Protein AF-A0A839UPK6-F1 (afdb_monomer_lite)

Structure (mmCIF, N/CA/C/O backbone):
data_AF-A0A839UPK6-F1
#
_entry.id   AF-A0A839UPK6-F1
#
loop_
_atom_site.group_PDB
_atom_site.id
_atom_site.type_symbol
_atom_site.label_atom_id
_atom_site.label_alt_id
_atom_site.label_comp_id
_atom_site.label_asym_id
_atom_site.label_entity_id
_atom_site.label_seq_id
_atom_site.pdbx_PDB_ins_code
_atom_site.Cartn_x
_atom_site.Cartn_y
_atom_site.Cartn_z
_atom_site.occupancy
_atom_site.B_iso_or_equiv
_atom_site.auth_seq_id
_atom_site.auth_comp_id
_atom_site.auth_asym_id
_atom_site.auth_atom_id
_atom_site.pdbx_PDB_model_num
ATOM 1 N N . MET A 1 1 ? 52.319 -53.124 19.123 1.00 40.19 1 MET A N 1
ATOM 2 C CA . MET A 1 1 ? 53.207 -52.735 18.004 1.00 40.19 1 MET A CA 1
ATOM 3 C C . MET A 1 1 ? 52.723 -53.518 16.789 1.00 40.19 1 MET A C 1
ATOM 5 O O . MET A 1 1 ? 52.801 -54.734 16.828 1.00 40.19 1 MET A O 1
ATOM 9 N N . ASN A 1 2 ? 51.841 -52.933 15.967 1.00 34.41 2 ASN A N 1
ATOM 10 C CA . ASN A 1 2 ? 52.133 -52.317 14.651 1.00 34.41 2 ASN A CA 1
ATOM 11 C C . ASN A 1 2 ? 52.968 -53.276 13.777 1.00 34.41 2 ASN A C 1
ATOM 13 O O . ASN A 1 2 ? 54.048 -53.655 14.201 1.00 34.41 2 ASN A O 1
ATOM 17 N N . THR A 1 3 ? 52.526 -53.744 12.606 1.00 42.50 3 THR A N 1
ATOM 18 C CA . THR A 1 3 ? 52.078 -52.937 11.457 1.00 42.50 3 THR A CA 1
ATOM 19 C C . THR A 1 3 ? 51.246 -53.781 10.477 1.00 42.50 3 THR A C 1
ATOM 21 O O . THR A 1 3 ? 51.645 -54.875 10.087 1.00 42.50 3 THR A O 1
ATOM 24 N N . ILE A 1 4 ? 50.104 -53.240 10.046 1.00 46.84 4 ILE A N 1
ATOM 25 C CA . ILE A 1 4 ? 49.236 -53.774 8.987 1.00 46.84 4 ILE A CA 1
ATOM 26 C C . ILE A 1 4 ? 49.835 -53.364 7.634 1.00 46.84 4 ILE A C 1
ATOM 28 O O . ILE A 1 4 ? 49.998 -52.174 7.362 1.00 46.84 4 ILE A O 1
ATOM 32 N N . SER A 1 5 ? 50.189 -54.349 6.805 1.00 41.78 5 SER A N 1
ATOM 33 C CA . SER A 1 5 ? 50.709 -54.140 5.451 1.00 41.78 5 SER A CA 1
ATOM 34 C C . SER A 1 5 ? 49.553 -53.934 4.473 1.00 41.78 5 SER A C 1
ATOM 36 O O . SER A 1 5 ? 48.730 -54.819 4.245 1.00 41.78 5 SER A O 1
ATOM 38 N N . SER A 1 6 ? 49.498 -52.722 3.935 1.00 41.97 6 SER A N 1
ATOM 39 C CA . SER A 1 6 ? 48.585 -52.266 2.895 1.00 41.97 6 SER A CA 1
ATOM 40 C C . SER A 1 6 ? 49.054 -52.751 1.522 1.00 41.97 6 SER A C 1
ATOM 42 O O . SER A 1 6 ? 50.245 -52.655 1.225 1.00 41.97 6 SER A O 1
ATOM 44 N N . LYS A 1 7 ? 48.119 -53.213 0.680 1.00 45.31 7 LYS A N 1
ATOM 45 C CA . LYS A 1 7 ? 48.075 -52.940 -0.771 1.00 45.31 7 LYS A CA 1
ATOM 46 C C . LYS A 1 7 ? 46.751 -53.443 -1.346 1.00 45.31 7 LYS A C 1
ATOM 48 O O . LYS A 1 7 ? 46.566 -54.610 -1.674 1.00 45.31 7 LYS A O 1
ATOM 53 N N . THR A 1 8 ? 45.813 -52.511 -1.394 1.00 48.25 8 THR A N 1
ATOM 54 C CA . THR A 1 8 ? 44.457 -52.630 -1.911 1.00 48.25 8 THR A CA 1
ATOM 55 C C . THR A 1 8 ? 44.416 -52.713 -3.439 1.00 48.25 8 THR A C 1
ATOM 57 O O . THR A 1 8 ? 44.978 -51.886 -4.148 1.00 48.25 8 THR A O 1
ATOM 60 N N . ALA A 1 9 ? 43.723 -53.759 -3.889 1.00 47.28 9 ALA A N 1
ATOM 61 C CA . ALA A 1 9 ? 42.802 -53.881 -5.018 1.00 47.28 9 ALA A CA 1
ATOM 62 C C . ALA A 1 9 ? 42.886 -52.885 -6.192 1.00 47.28 9 ALA A C 1
ATOM 64 O O . ALA A 1 9 ? 42.614 -51.690 -6.084 1.00 47.28 9 ALA A O 1
ATOM 65 N N . SER A 1 10 ? 43.108 -53.475 -7.366 1.00 47.12 10 SER A N 1
ATOM 66 C CA . SER A 1 10 ? 42.887 -52.924 -8.698 1.00 47.12 10 SER A CA 1
ATOM 67 C C . SER A 1 10 ? 41.462 -52.384 -8.869 1.00 47.12 10 SER A C 1
ATOM 69 O O . SER A 1 10 ? 40.515 -53.147 -9.046 1.00 47.12 10 SER A O 1
ATOM 71 N N . PHE A 1 11 ? 41.308 -51.062 -8.881 1.00 41.47 11 PHE A N 1
ATOM 72 C CA . PHE A 1 11 ? 40.076 -50.419 -9.330 1.00 41.47 11 PHE A CA 1
ATOM 73 C C . PHE A 1 11 ? 40.090 -50.319 -10.857 1.00 41.47 11 PHE A C 1
ATOM 75 O O . PHE A 1 11 ? 40.796 -49.498 -11.442 1.00 41.47 11 PHE A O 1
ATOM 82 N N . ARG A 1 12 ? 39.331 -51.201 -11.517 1.00 45.34 12 ARG A N 1
ATOM 83 C CA . ARG A 1 12 ? 39.048 -51.090 -12.950 1.00 45.34 12 ARG A CA 1
ATOM 84 C C . ARG A 1 12 ? 38.029 -49.974 -13.174 1.00 45.34 12 ARG A C 1
ATOM 86 O O . ARG A 1 12 ? 36.955 -49.982 -12.580 1.00 45.34 12 ARG A O 1
ATOM 93 N N . LEU A 1 13 ? 38.396 -49.039 -14.050 1.00 47.59 13 LEU A N 1
ATOM 94 C CA . LEU A 1 13 ? 37.518 -48.042 -14.651 1.00 47.59 13 LEU A CA 1
ATOM 95 C C . LEU A 1 13 ? 36.305 -48.725 -15.296 1.00 47.59 13 LEU A C 1
ATOM 97 O O . LEU A 1 13 ? 36.461 -49.508 -16.231 1.00 47.59 13 LEU A O 1
ATOM 101 N N . ALA A 1 14 ? 35.108 -48.376 -14.838 1.00 48.75 14 ALA A N 1
ATOM 102 C CA . ALA A 1 14 ? 33.870 -48.588 -15.572 1.00 48.75 14 ALA A CA 1
ATOM 103 C C . ALA A 1 14 ? 33.286 -47.207 -15.892 1.00 48.75 14 ALA A C 1
ATOM 105 O O . ALA A 1 14 ? 32.640 -46.572 -15.062 1.00 48.75 14 ALA A O 1
ATOM 106 N N . ALA A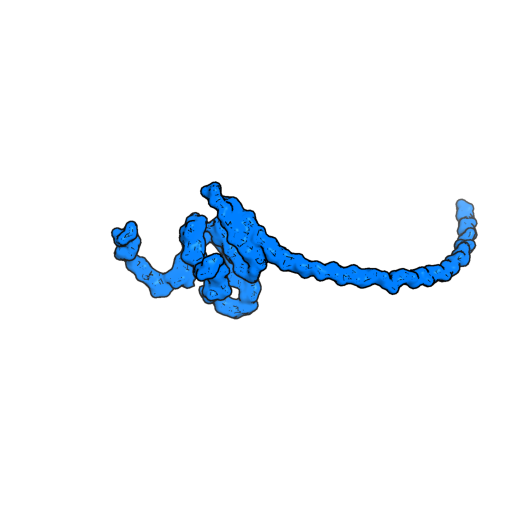 1 15 ? 33.588 -46.714 -17.093 1.00 49.16 15 ALA A N 1
ATOM 107 C CA . ALA A 1 15 ? 32.961 -45.532 -17.664 1.00 49.16 15 ALA A CA 1
ATOM 108 C C . ALA A 1 15 ? 31.573 -45.926 -18.189 1.00 49.16 15 ALA A C 1
ATOM 110 O O . ALA A 1 15 ? 31.421 -46.344 -19.335 1.00 49.16 15 ALA A O 1
ATOM 111 N N . THR A 1 16 ? 30.557 -45.845 -17.334 1.00 55.31 16 THR A N 1
ATOM 112 C CA . THR A 1 16 ? 29.155 -46.004 -17.741 1.00 55.31 16 THR A CA 1
ATOM 113 C C . THR A 1 16 ? 28.630 -44.690 -18.312 1.00 55.31 16 THR A C 1
ATOM 115 O O . THR A 1 16 ? 28.339 -43.743 -17.585 1.00 55.31 16 THR A O 1
ATOM 118 N N . LEU A 1 17 ? 28.520 -44.656 -19.640 1.00 50.59 17 LEU A N 1
ATOM 119 C CA . LEU A 1 17 ? 27.776 -43.669 -20.416 1.00 50.59 17 LEU A CA 1
ATOM 120 C C . LEU A 1 17 ? 26.276 -43.793 -20.105 1.00 50.59 17 LEU A C 1
ATOM 122 O O . LEU A 1 17 ? 25.608 -44.687 -20.614 1.00 50.59 17 LEU A O 1
ATOM 126 N N . PHE A 1 18 ? 25.741 -42.872 -19.308 1.00 49.31 18 PHE A N 1
ATOM 127 C CA . PHE A 1 18 ? 24.306 -42.581 -19.254 1.00 49.31 18 PHE A CA 1
ATOM 128 C C . PHE A 1 18 ? 24.117 -41.079 -19.455 1.00 49.31 18 PHE A C 1
ATOM 130 O O . PHE A 1 18 ? 24.032 -40.307 -18.505 1.00 49.31 18 PHE A O 1
ATOM 137 N N . ALA A 1 19 ? 24.089 -40.655 -20.715 1.00 52.72 19 ALA A N 1
ATOM 138 C CA . ALA A 1 19 ? 23.710 -39.303 -21.096 1.00 52.72 19 ALA A CA 1
ATOM 139 C C . ALA A 1 19 ? 22.571 -39.414 -22.106 1.00 52.72 19 ALA A C 1
ATOM 141 O O . ALA A 1 19 ? 22.803 -39.720 -23.272 1.00 52.72 19 ALA A O 1
ATOM 142 N N . GLY A 1 20 ? 21.331 -39.225 -21.652 1.00 52.62 20 GLY A N 1
ATOM 143 C CA . GLY A 1 20 ? 20.204 -39.266 -22.577 1.00 52.62 20 GLY A CA 1
ATOM 144 C C . GLY A 1 20 ? 18.820 -39.333 -21.959 1.00 52.62 20 GLY A C 1
ATOM 145 O O . GLY A 1 20 ? 18.042 -40.174 -22.379 1.00 52.62 20 GLY A O 1
ATOM 146 N N . VAL A 1 21 ? 18.489 -38.441 -21.022 1.00 51.78 21 VAL A N 1
ATOM 147 C CA . VAL A 1 21 ? 17.110 -37.940 -20.892 1.00 51.78 21 VAL A CA 1
ATOM 148 C C . VAL A 1 21 ? 17.192 -36.466 -20.498 1.00 51.78 21 VAL A C 1
ATOM 150 O O . VAL A 1 21 ? 17.329 -36.125 -19.326 1.00 51.78 21 VAL A O 1
ATOM 153 N N . VAL A 1 22 ? 17.132 -35.573 -21.487 1.00 55.12 22 VAL A N 1
ATOM 154 C CA . VAL A 1 22 ? 16.805 -34.167 -21.230 1.00 55.12 22 VAL A CA 1
ATOM 155 C C . VAL A 1 22 ? 15.299 -34.137 -20.989 1.00 55.12 22 VAL A C 1
ATOM 157 O O . VAL A 1 22 ? 14.509 -34.042 -21.922 1.00 55.12 22 VAL A O 1
ATOM 160 N N . LEU A 1 23 ? 14.899 -34.290 -19.726 1.00 52.50 23 LEU A N 1
ATOM 161 C CA . LEU A 1 23 ? 13.576 -33.883 -19.267 1.00 52.50 23 LEU A CA 1
ATOM 162 C C . LEU A 1 23 ? 13.550 -32.356 -19.343 1.00 52.50 23 LEU A C 1
ATOM 164 O O . LEU A 1 23 ? 13.878 -31.665 -18.381 1.00 52.50 23 LEU A O 1
ATOM 168 N N . SER A 1 24 ? 13.189 -31.817 -20.504 1.00 54.06 24 SER A N 1
ATOM 169 C CA . SER A 1 24 ? 12.729 -30.439 -20.630 1.00 54.06 24 SER A CA 1
ATOM 170 C C . SER A 1 24 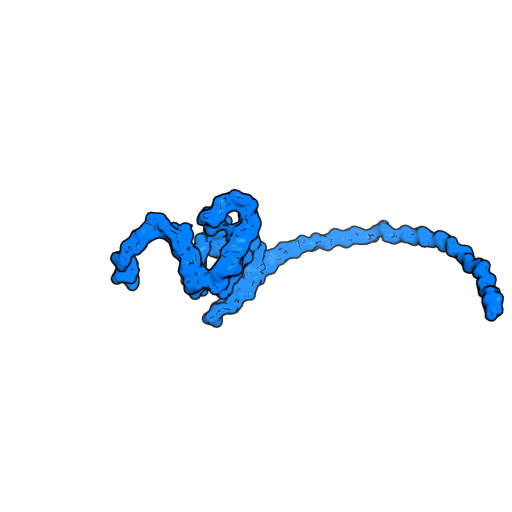? 11.367 -30.339 -19.944 1.00 54.06 24 SER A C 1
ATOM 172 O O . SER A 1 24 ? 10.314 -30.291 -20.575 1.00 54.06 24 SER A O 1
ATOM 174 N N . ALA A 1 25 ? 11.397 -30.343 -18.611 1.00 52.28 25 ALA A N 1
ATOM 175 C CA . ALA A 1 25 ? 10.299 -29.877 -17.792 1.00 52.28 25 ALA A CA 1
ATOM 176 C C . ALA A 1 25 ? 10.126 -28.392 -18.114 1.00 52.28 25 ALA A C 1
ATOM 178 O O . ALA A 1 25 ? 10.833 -27.535 -17.584 1.00 52.28 25 ALA A O 1
ATOM 179 N N . GLY A 1 26 ? 9.224 -28.098 -19.050 1.00 50.44 26 GLY A N 1
ATOM 180 C CA . GLY A 1 26 ? 8.680 -26.764 -19.208 1.00 50.44 26 GLY A CA 1
ATOM 181 C C . GLY A 1 26 ? 8.047 -26.398 -17.877 1.00 50.44 26 GLY A C 1
ATOM 182 O O . GLY A 1 26 ? 6.945 -26.847 -17.571 1.00 50.44 26 GLY A O 1
ATOM 183 N N . ALA A 1 27 ? 8.779 -25.646 -17.059 1.00 52.25 27 ALA A N 1
ATOM 184 C CA . ALA A 1 27 ? 8.225 -24.975 -15.905 1.00 52.25 27 ALA A CA 1
ATOM 185 C C . ALA A 1 27 ? 7.197 -23.987 -16.456 1.00 52.25 27 ALA A C 1
ATOM 187 O O . ALA A 1 27 ? 7.522 -22.868 -16.847 1.00 52.25 27 ALA A O 1
ATOM 188 N N . MET A 1 28 ? 5.951 -24.440 -16.576 1.00 50.75 28 MET A N 1
ATOM 189 C CA . MET A 1 28 ? 4.824 -23.539 -16.690 1.00 50.75 28 MET A CA 1
ATOM 190 C C . MET A 1 28 ? 4.820 -22.772 -15.373 1.00 50.75 28 MET A C 1
ATOM 192 O O . MET A 1 28 ? 4.445 -23.317 -14.335 1.00 50.75 28 MET A O 1
ATOM 196 N N . PHE A 1 29 ? 5.340 -21.545 -15.392 1.00 51.88 29 PHE A N 1
ATOM 197 C CA . PHE A 1 29 ? 5.196 -20.602 -14.295 1.00 51.88 29 PHE A CA 1
ATOM 198 C C . PHE A 1 29 ? 3.707 -20.273 -14.208 1.00 51.88 29 PHE A C 1
ATOM 200 O O . PHE A 1 29 ? 3.229 -19.315 -14.806 1.00 51.88 29 PHE A O 1
ATOM 207 N N . ALA A 1 30 ? 2.947 -21.136 -13.537 1.00 50.50 30 ALA A N 1
ATOM 208 C CA . ALA A 1 30 ? 1.608 -20.810 -13.105 1.00 50.50 30 ALA A CA 1
ATOM 209 C C . ALA A 1 30 ? 1.767 -19.627 -12.150 1.00 50.50 30 ALA A C 1
ATOM 211 O O . ALA A 1 30 ? 2.288 -19.794 -11.046 1.00 50.50 30 ALA A O 1
ATOM 212 N N . SER A 1 31 ? 1.405 -18.429 -12.610 1.00 54.88 31 SER A N 1
ATOM 213 C CA . SER A 1 31 ? 1.234 -17.256 -11.760 1.00 54.88 31 SER A CA 1
ATOM 214 C C . SER A 1 31 ? 0.254 -17.653 -10.662 1.00 54.88 31 SER A C 1
ATOM 216 O O . SER A 1 31 ? -0.941 -17.800 -10.905 1.00 54.88 31 SER A O 1
ATOM 218 N N . ALA A 1 32 ? 0.779 -17.976 -9.484 1.00 65.19 32 ALA A N 1
ATOM 219 C CA . ALA A 1 32 ? -0.028 -18.472 -8.391 1.00 65.19 32 ALA A CA 1
ATOM 220 C C . ALA A 1 32 ? -0.722 -17.273 -7.751 1.00 65.19 32 ALA A C 1
ATOM 222 O O . ALA A 1 32 ? -0.122 -16.527 -6.982 1.00 65.19 32 ALA A O 1
ATOM 223 N N . ASP A 1 33 ? -1.993 -17.064 -8.077 1.00 78.38 33 ASP A N 1
ATOM 224 C CA . ASP A 1 33 ? -2.771 -16.025 -7.416 1.00 78.38 33 ASP A CA 1
ATOM 225 C C . ASP A 1 33 ? -2.779 -16.262 -5.902 1.00 78.38 33 ASP A C 1
ATOM 227 O O . ASP A 1 33 ? -3.163 -17.326 -5.402 1.00 78.38 33 ASP A O 1
ATOM 231 N N . THR A 1 34 ? -2.348 -15.260 -5.140 1.00 83.00 34 THR A N 1
ATOM 232 C CA . THR A 1 34 ? -2.328 -15.354 -3.685 1.00 83.00 34 THR A CA 1
ATOM 233 C C . THR A 1 34 ? -3.673 -14.928 -3.126 1.00 83.00 34 THR A C 1
ATOM 235 O O . THR A 1 34 ? -4.093 -13.781 -3.283 1.00 83.00 34 THR A O 1
ATOM 238 N N . ARG A 1 35 ? -4.324 -15.839 -2.401 1.00 85.69 35 ARG A N 1
ATOM 239 C CA . ARG A 1 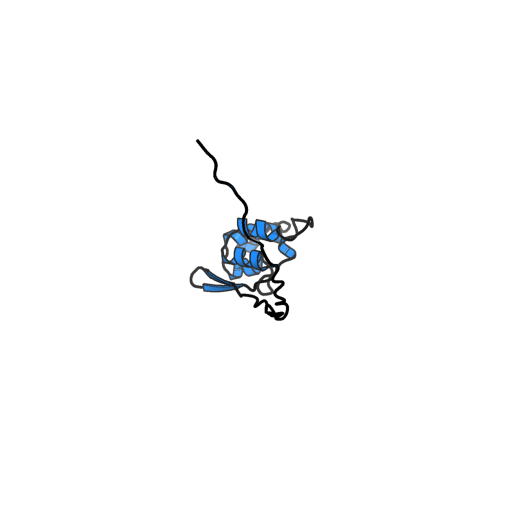35 ? -5.548 -15.549 -1.650 1.00 85.69 35 ARG A CA 1
ATOM 240 C C . ARG A 1 35 ? -5.207 -15.020 -0.261 1.00 85.69 35 ARG A C 1
ATOM 242 O O . ARG A 1 35 ? -4.448 -15.649 0.474 1.00 85.69 35 ARG A O 1
ATOM 249 N N . ILE A 1 36 ? -5.772 -13.874 0.101 1.00 85.38 36 ILE A N 1
ATOM 250 C CA . ILE A 1 36 ? -5.655 -13.278 1.433 1.00 85.38 36 ILE A CA 1
ATOM 251 C C . ILE A 1 36 ? -7.059 -13.077 1.985 1.00 85.38 36 ILE A C 1
ATOM 253 O O . ILE A 1 36 ? -7.866 -12.374 1.385 1.00 85.38 36 ILE A O 1
ATOM 257 N N . GLU A 1 37 ? -7.334 -13.670 3.140 1.00 86.62 37 GLU A N 1
ATOM 258 C CA . GLU A 1 37 ? -8.565 -13.422 3.880 1.00 86.62 37 GLU A CA 1
ATOM 259 C C . GLU A 1 37 ? -8.342 -12.308 4.903 1.00 86.62 37 GLU A C 1
ATOM 261 O O . GLU A 1 37 ? -7.365 -12.325 5.658 1.00 86.62 37 GLU A O 1
ATOM 266 N N . ARG A 1 38 ? -9.240 -11.324 4.913 1.00 81.12 38 ARG A N 1
ATOM 267 C CA . ARG A 1 38 ? -9.245 -10.235 5.886 1.00 81.12 38 ARG A CA 1
ATOM 268 C C . ARG A 1 38 ? -10.673 -9.767 6.130 1.00 81.12 38 ARG A C 1
ATOM 270 O O . ARG A 1 38 ? -11.409 -9.523 5.180 1.00 81.12 38 ARG A O 1
ATOM 277 N N . ASP A 1 39 ? -11.035 -9.599 7.401 1.00 83.31 39 ASP A N 1
ATOM 278 C CA . ASP A 1 39 ? -12.347 -9.091 7.824 1.00 83.31 39 ASP A CA 1
ATOM 279 C C . ASP A 1 39 ? -13.520 -9.885 7.194 1.00 83.31 39 ASP A C 1
ATOM 281 O O . ASP A 1 39 ? -14.551 -9.328 6.830 1.00 83.31 39 ASP A O 1
ATOM 285 N N . GLY A 1 40 ? -13.339 -11.203 7.009 1.00 81.94 40 GLY A N 1
ATOM 286 C CA . GLY A 1 40 ? -14.313 -12.102 6.370 1.00 81.94 40 GLY A CA 1
ATOM 287 C C . GLY A 1 40 ? -14.425 -11.971 4.843 1.00 81.94 40 GLY A C 1
ATOM 288 O O . GLY A 1 40 ? -15.250 -12.648 4.231 1.00 81.94 40 GLY A O 1
ATOM 289 N N . LYS A 1 41 ? -13.607 -11.119 4.212 1.00 83.50 41 LYS A N 1
ATOM 290 C CA . LYS A 1 41 ? -13.522 -10.935 2.756 1.00 83.50 41 LYS A CA 1
ATOM 291 C C . LYS A 1 41 ? -12.276 -11.640 2.213 1.00 83.50 41 LYS A C 1
ATOM 293 O O . LYS A 1 41 ? -11.211 -11.600 2.829 1.00 83.50 41 LYS A O 1
ATOM 298 N N . VAL A 1 42 ? -12.397 -12.266 1.043 1.00 85.50 42 VAL A N 1
ATOM 299 C CA . VAL A 1 42 ? -11.274 -12.917 0.349 1.00 85.50 42 VAL A CA 1
ATOM 300 C C . VAL A 1 42 ? -10.810 -12.031 -0.798 1.00 85.50 42 VAL A C 1
ATOM 302 O O . VAL A 1 42 ? -11.572 -11.750 -1.718 1.00 85.50 42 VAL A O 1
ATOM 305 N N . TYR A 1 43 ? -9.540 -11.647 -0.762 1.00 84.69 43 TYR A N 1
ATOM 306 C CA . TYR A 1 43 ? -8.874 -10.879 -1.804 1.00 84.69 43 TYR A CA 1
ATOM 307 C C . TYR A 1 43 ? -7.934 -11.786 -2.588 1.00 84.69 43 TYR A C 1
ATOM 309 O O . TYR A 1 43 ? -7.183 -12.574 -2.007 1.00 84.69 43 TYR A O 1
ATOM 317 N N . VAL A 1 44 ? -7.968 -11.669 -3.912 1.00 83.06 44 VAL A N 1
ATOM 318 C CA . VAL A 1 44 ? -7.088 -12.409 -4.817 1.00 83.06 44 VAL A CA 1
ATOM 319 C C . VAL A 1 44 ? -6.071 -11.427 -5.380 1.00 83.06 44 VAL A C 1
ATOM 321 O O . VAL A 1 44 ? -6.444 -10.441 -6.008 1.00 83.06 44 VAL A O 1
ATOM 324 N N . VAL A 1 45 ? -4.790 -11.671 -5.114 1.00 81.25 45 VAL A N 1
ATOM 325 C CA . VAL A 1 45 ? -3.690 -10.840 -5.606 1.00 81.25 45 VAL A CA 1
ATOM 326 C C . VAL A 1 45 ? -2.906 -11.625 -6.642 1.00 81.25 45 VAL A C 1
ATOM 328 O O . VAL A 1 45 ? -2.344 -12.673 -6.321 1.00 81.25 45 VAL A O 1
ATOM 331 N N . VAL A 1 46 ? -2.845 -11.087 -7.858 1.00 77.12 46 VAL A N 1
ATOM 332 C CA . VAL A 1 46 ? -2.061 -11.665 -8.953 1.00 77.12 46 VAL A CA 1
ATOM 333 C C . VAL A 1 46 ? -0.573 -11.559 -8.636 1.00 77.12 46 VAL A C 1
ATOM 335 O O . VAL A 1 46 ? -0.080 -10.503 -8.229 1.00 77.12 46 VAL A O 1
ATOM 338 N N . ASP A 1 47 ? 0.155 -12.656 -8.835 1.00 71.50 47 ASP A N 1
ATOM 339 C CA . ASP A 1 47 ? 1.606 -12.682 -8.670 1.00 71.50 47 ASP A CA 1
ATOM 340 C C . ASP A 1 47 ? 2.308 -12.012 -9.862 1.00 71.50 47 ASP A C 1
ATOM 342 O O . ASP A 1 47 ? 2.600 -12.628 -10.884 1.00 71.50 47 ASP A O 1
ATOM 346 N N . ASN A 1 48 ? 2.560 -10.711 -9.705 1.00 75.75 48 ASN A N 1
ATOM 347 C CA . ASN A 1 48 ? 3.336 -9.847 -10.594 1.00 75.75 48 ASN A CA 1
ATOM 348 C C . ASN A 1 48 ? 4.333 -8.982 -9.787 1.00 75.75 48 ASN A C 1
ATOM 350 O O . ASN A 1 48 ? 4.436 -9.114 -8.566 1.00 75.75 48 ASN A O 1
ATOM 354 N N . ASP A 1 49 ? 5.040 -8.054 -10.437 1.00 72.75 49 ASP A N 1
ATOM 355 C CA . ASP A 1 49 ? 5.999 -7.154 -9.766 1.00 72.75 49 ASP A CA 1
ATOM 356 C C . ASP A 1 49 ? 5.356 -6.257 -8.687 1.00 72.75 49 ASP A C 1
ATOM 358 O O . ASP A 1 49 ? 6.023 -5.828 -7.745 1.00 72.75 49 ASP A O 1
ATOM 362 N N . ALA A 1 50 ? 4.046 -6.006 -8.781 1.00 81.19 50 ALA A N 1
ATOM 363 C CA . ALA A 1 50 ? 3.262 -5.276 -7.786 1.00 81.19 50 ALA A CA 1
ATOM 364 C C . ALA A 1 50 ? 2.699 -6.183 -6.672 1.00 81.19 50 ALA A C 1
ATOM 366 O O . ALA A 1 50 ? 2.109 -5.682 -5.716 1.00 81.19 50 ALA A O 1
ATOM 367 N N . SER A 1 51 ? 2.893 -7.505 -6.741 1.00 87.31 51 SER A N 1
ATOM 368 C CA . SER A 1 51 ? 2.310 -8.482 -5.809 1.00 87.31 51 SER A CA 1
ATOM 369 C C . SER A 1 51 ? 2.655 -8.166 -4.355 1.00 87.31 51 SER A C 1
ATOM 371 O O . SER A 1 51 ? 1.777 -8.132 -3.495 1.00 87.31 51 SER A O 1
ATOM 373 N N . SER A 1 52 ? 3.917 -7.847 -4.060 1.00 89.12 52 SER A N 1
ATOM 374 C CA . SER A 1 52 ? 4.355 -7.484 -2.706 1.00 89.12 52 SER A CA 1
ATOM 375 C C . SER A 1 52 ? 3.682 -6.203 -2.192 1.00 89.12 52 SER A C 1
ATOM 377 O O . SER A 1 52 ? 3.302 -6.134 -1.021 1.00 89.12 52 SER A O 1
ATOM 379 N N . VAL A 1 53 ? 3.470 -5.222 -3.075 1.00 91.31 53 VAL A N 1
ATOM 380 C CA . VAL A 1 53 ? 2.760 -3.967 -2.794 1.00 91.31 53 VAL A CA 1
ATOM 381 C C . VAL A 1 53 ? 1.288 -4.257 -2.500 1.00 91.31 53 VAL A C 1
ATOM 383 O O . VAL A 1 53 ? 0.805 -3.914 -1.421 1.00 91.31 53 VAL A O 1
ATOM 386 N N . CYS A 1 54 ? 0.589 -4.961 -3.392 1.00 92.38 54 CYS A N 1
ATOM 387 C CA . CYS A 1 54 ? -0.838 -5.254 -3.245 1.00 92.38 54 CYS A CA 1
ATOM 388 C C . CYS A 1 54 ? -1.126 -6.147 -2.030 1.00 92.38 54 CYS A C 1
ATOM 390 O O . CYS A 1 54 ? -2.051 -5.872 -1.266 1.00 92.38 54 CYS A O 1
ATOM 392 N N . LYS A 1 55 ? -0.283 -7.157 -1.766 1.00 92.69 55 LYS A N 1
ATOM 393 C CA . LYS A 1 55 ? -0.370 -7.992 -0.555 1.00 92.69 55 LYS A CA 1
ATOM 394 C C . LYS A 1 55 ? -0.218 -7.160 0.720 1.00 92.69 55 LYS A C 1
ATOM 396 O O . LYS A 1 55 ? -0.942 -7.395 1.687 1.00 92.69 55 LYS A O 1
ATOM 401 N N . ALA A 1 56 ? 0.703 -6.194 0.741 1.00 93.75 56 ALA A N 1
ATOM 402 C CA . ALA A 1 56 ? 0.898 -5.320 1.896 1.00 93.75 56 ALA A CA 1
ATOM 403 C C . ALA A 1 56 ? -0.292 -4.374 2.132 1.00 93.75 56 ALA A C 1
ATOM 405 O O . ALA A 1 56 ? -0.607 -4.092 3.290 1.00 93.75 56 ALA A O 1
ATOM 406 N N . ILE A 1 57 ? -0.966 -3.928 1.062 1.00 93.56 57 ILE A N 1
ATOM 407 C CA . ILE A 1 57 ? -2.200 -3.132 1.150 1.00 93.56 57 ILE A CA 1
ATOM 408 C C . ILE A 1 57 ? -3.330 -3.970 1.744 1.00 93.56 57 ILE A C 1
ATOM 410 O O . ILE A 1 57 ? -3.887 -3.587 2.767 1.00 93.56 57 ILE A O 1
ATOM 414 N N . VAL A 1 58 ? -3.613 -5.149 1.178 1.00 93.94 58 VAL A N 1
ATOM 415 C CA . VAL A 1 58 ? -4.685 -6.027 1.678 1.00 93.94 58 VAL A CA 1
ATOM 416 C C . VAL A 1 58 ? -4.476 -6.375 3.154 1.00 93.94 58 VAL A C 1
ATOM 418 O O . VAL A 1 58 ? -5.425 -6.355 3.932 1.00 93.94 58 VAL A O 1
ATOM 421 N N . ARG A 1 59 ? -3.231 -6.637 3.571 1.00 94.00 59 ARG A N 1
ATOM 422 C CA . ARG A 1 59 ? -2.881 -6.946 4.971 1.00 94.00 59 ARG A CA 1
ATOM 423 C C . ARG A 1 59 ? -2.865 -5.729 5.904 1.00 94.00 59 ARG A C 1
ATOM 425 O O . ARG A 1 59 ? -2.602 -5.904 7.091 1.00 94.00 59 ARG A O 1
ATOM 432 N N . ASP A 1 60 ? -3.098 -4.524 5.387 1.00 94.44 60 ASP A N 1
ATOM 433 C CA . ASP A 1 60 ? -3.024 -3.248 6.107 1.00 94.44 60 ASP A CA 1
ATOM 434 C C . ASP A 1 60 ? -1.675 -3.025 6.832 1.00 94.44 60 ASP A C 1
ATOM 436 O O . ASP A 1 60 ? -1.600 -2.662 8.011 1.00 94.44 60 ASP A O 1
ATOM 440 N N . GLN A 1 61 ? -0.565 -3.291 6.129 1.00 95.38 61 GLN A N 1
ATOM 441 C CA . GLN A 1 61 ? 0.796 -3.281 6.683 1.00 95.38 61 GLN A CA 1
ATOM 442 C C . GLN A 1 61 ? 1.681 -2.188 6.052 1.00 95.38 61 GLN A C 1
ATOM 444 O O . GLN A 1 61 ? 2.463 -2.467 5.138 1.00 95.38 61 GLN A O 1
ATOM 449 N N . PRO A 1 62 ? 1.669 -0.947 6.580 1.00 92.31 62 PRO A N 1
ATOM 450 C CA . PRO A 1 62 ? 2.384 0.184 5.975 1.00 92.31 62 PRO A CA 1
ATOM 451 C C . PRO A 1 62 ? 3.911 0.011 5.947 1.00 92.31 62 PRO A C 1
ATOM 453 O O . PRO A 1 62 ? 4.577 0.476 5.024 1.00 92.31 62 PRO A O 1
ATOM 456 N N . ASN A 1 63 ? 4.490 -0.698 6.923 1.00 91.69 63 ASN A N 1
ATOM 457 C CA . ASN A 1 63 ? 5.929 -0.987 6.939 1.00 91.69 63 ASN A CA 1
ATOM 458 C C . ASN A 1 63 ? 6.340 -1.949 5.817 1.00 91.69 63 ASN A C 1
ATOM 460 O O . ASN A 1 63 ? 7.373 -1.737 5.183 1.00 91.69 63 ASN A O 1
ATOM 464 N N . GLN A 1 64 ? 5.531 -2.984 5.560 1.00 92.00 64 GLN A N 1
ATOM 465 C CA . GLN A 1 64 ? 5.783 -3.908 4.454 1.00 92.00 64 GLN A CA 1
ATOM 466 C C . GLN A 1 64 ? 5.571 -3.211 3.116 1.00 92.00 64 GLN A C 1
ATOM 468 O O . GLN A 1 64 ? 6.414 -3.342 2.237 1.00 92.00 64 GLN A O 1
ATOM 473 N N . LEU A 1 65 ? 4.529 -2.382 3.006 1.00 92.25 65 LEU A N 1
ATOM 474 C CA . LEU A 1 65 ? 4.280 -1.562 1.825 1.00 92.25 65 LEU A CA 1
ATOM 475 C C . LEU A 1 65 ? 5.463 -0.638 1.520 1.00 92.25 65 LEU A C 1
ATOM 477 O O . LEU A 1 65 ? 5.936 -0.601 0.391 1.00 92.25 65 LEU A O 1
ATOM 481 N N . ARG A 1 66 ? 5.994 0.071 2.523 1.00 89.88 66 ARG A N 1
ATOM 482 C CA . ARG A 1 66 ? 7.178 0.926 2.353 1.00 89.88 66 ARG A CA 1
ATOM 483 C C . ARG A 1 66 ? 8.367 0.145 1.799 1.00 89.88 66 ARG A C 1
ATOM 485 O O . ARG A 1 66 ? 9.063 0.645 0.924 1.00 89.88 66 ARG A O 1
ATOM 492 N N . ASN A 1 67 ? 8.625 -1.042 2.341 1.00 89.50 67 ASN A N 1
ATOM 493 C CA . ASN A 1 67 ? 9.744 -1.866 1.897 1.00 89.50 67 ASN A CA 1
ATOM 494 C C . ASN A 1 67 ? 9.512 -2.379 0.469 1.00 89.50 67 ASN A C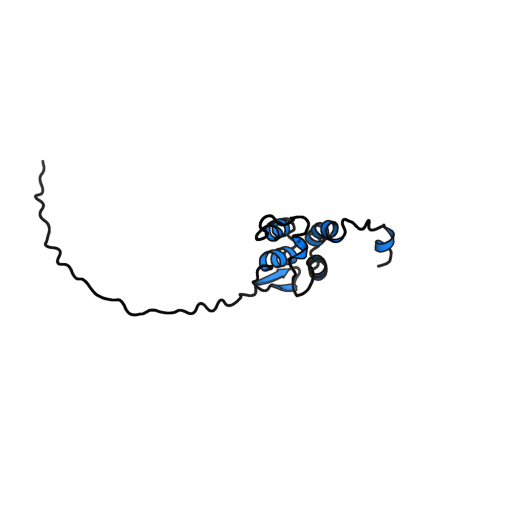 1
ATOM 496 O O . ASN A 1 67 ? 10.419 -2.275 -0.348 1.00 89.50 67 ASN A O 1
ATOM 500 N N . ALA A 1 68 ? 8.297 -2.842 0.164 1.00 89.62 68 ALA A N 1
ATOM 501 C CA . ALA A 1 68 ? 7.900 -3.321 -1.157 1.00 89.62 68 ALA A CA 1
ATOM 502 C C . ALA A 1 68 ? 8.011 -2.225 -2.228 1.00 89.62 68 ALA A C 1
ATOM 504 O O . ALA A 1 68 ? 8.598 -2.460 -3.272 1.00 89.62 68 ALA A O 1
ATOM 505 N N . LEU A 1 69 ? 7.557 -1.001 -1.934 1.00 87.31 69 LEU A N 1
ATOM 506 C CA . LEU A 1 69 ? 7.667 0.152 -2.840 1.00 87.31 69 LEU A CA 1
ATOM 507 C C . LEU A 1 69 ? 9.112 0.520 -3.195 1.00 87.31 69 LEU A C 1
ATOM 509 O O . LEU A 1 69 ? 9.350 1.163 -4.211 1.00 87.31 69 LEU A O 1
ATOM 513 N N . TYR A 1 70 ? 10.072 0.193 -2.330 1.00 83.38 70 TYR A N 1
ATOM 514 C CA . TYR A 1 70 ? 11.486 0.506 -2.546 1.00 83.38 70 TYR A CA 1
ATOM 515 C C . TYR A 1 70 ? 12.296 -0.704 -3.018 1.00 83.38 70 TYR A C 1
ATOM 517 O O . TYR A 1 70 ? 13.442 -0.541 -3.436 1.00 83.38 70 TYR A O 1
ATOM 525 N N . GLN A 1 71 ? 11.724 -1.907 -2.966 1.00 76.94 71 GLN A N 1
ATOM 526 C CA . GLN A 1 71 ? 12.306 -3.107 -3.548 1.00 76.94 71 GLN A CA 1
ATOM 527 C C . GLN A 1 71 ? 11.970 -3.139 -5.042 1.00 76.94 71 GLN A C 1
ATOM 529 O O . GLN A 1 71 ? 10.811 -3.176 -5.427 1.00 76.94 71 GLN A O 1
ATOM 534 N N . GLY A 1 72 ? 12.995 -3.093 -5.893 1.00 61.41 72 GLY A N 1
ATOM 535 C CA . GLY A 1 72 ? 12.844 -3.095 -7.356 1.00 61.41 72 GLY A CA 1
ATOM 536 C C . GLY A 1 72 ? 12.967 -1.713 -8.002 1.00 61.41 72 GLY A C 1
ATOM 537 O O . GLY A 1 72 ? 13.334 -1.617 -9.169 1.00 61.41 72 GLY A O 1
ATOM 538 N N . VAL A 1 73 ? 12.797 -0.635 -7.233 1.00 61.09 73 VAL A N 1
ATOM 539 C CA . VAL A 1 73 ? 13.070 0.733 -7.693 1.00 61.09 73 VAL A CA 1
ATOM 540 C C . VAL A 1 73 ? 14.550 1.060 -7.424 1.00 61.09 73 VAL A C 1
ATOM 542 O O . VAL A 1 73 ? 14.903 1.689 -6.425 1.00 61.09 73 VAL A O 1
ATOM 545 N N . ALA A 1 74 ? 15.448 0.590 -8.305 1.00 55.16 74 ALA A N 1
ATOM 546 C CA . ALA A 1 74 ? 16.815 1.136 -8.440 1.00 55.16 74 ALA A CA 1
ATOM 547 C C . ALA A 1 74 ? 16.727 2.673 -8.537 1.00 55.16 74 ALA A C 1
ATOM 549 O O . ALA A 1 74 ? 15.707 3.098 -9.061 1.00 55.16 74 ALA A O 1
ATOM 550 N N . PRO A 1 75 ? 17.723 3.479 -8.086 1.00 59.47 75 PRO A N 1
ATOM 551 C CA . PRO A 1 75 ? 17.642 4.753 -7.318 1.00 59.47 75 PRO A CA 1
ATOM 552 C C . PRO A 1 75 ? 16.786 5.907 -7.893 1.00 59.47 75 PRO A C 1
ATOM 554 O O . PRO A 1 75 ? 17.125 7.086 -7.810 1.00 59.47 75 PRO A O 1
ATOM 557 N N . ILE A 1 76 ? 15.638 5.572 -8.444 1.00 54.78 76 ILE A N 1
ATOM 558 C CA . ILE A 1 76 ? 14.622 6.413 -9.017 1.00 54.78 76 ILE A CA 1
ATOM 559 C C . ILE A 1 76 ? 13.779 6.879 -7.842 1.00 54.78 76 ILE A C 1
ATOM 561 O O . ILE A 1 76 ? 13.420 6.124 -6.938 1.00 54.78 76 ILE A O 1
ATOM 565 N N . ASP A 1 77 ? 13.563 8.183 -7.856 1.00 69.06 77 ASP A N 1
ATOM 566 C CA . ASP A 1 77 ? 12.843 8.997 -6.898 1.00 69.06 77 ASP A CA 1
ATOM 567 C C . ASP A 1 77 ? 11.866 8.228 -5.985 1.00 69.06 77 ASP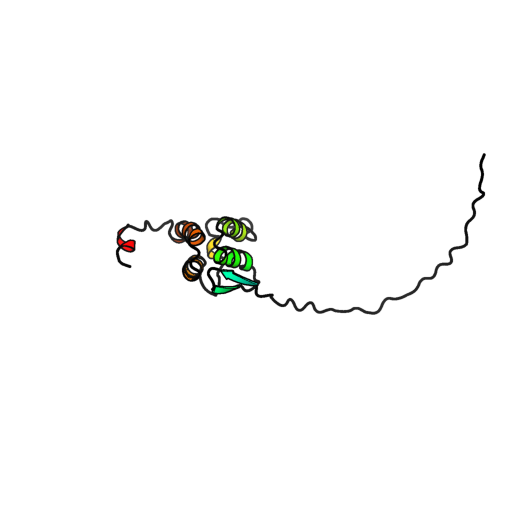 A C 1
ATOM 569 O O . ASP A 1 77 ? 10.705 7.979 -6.323 1.00 69.06 77 ASP A O 1
ATOM 573 N N . ARG A 1 78 ? 12.329 7.917 -4.763 1.00 75.00 78 ARG A N 1
ATOM 574 C CA . ARG A 1 78 ? 11.519 7.293 -3.700 1.00 75.00 78 ARG A CA 1
ATOM 575 C C . ARG A 1 78 ? 10.234 8.069 -3.403 1.00 75.00 78 ARG A C 1
ATOM 577 O O . ARG A 1 78 ? 9.301 7.494 -2.842 1.00 75.00 78 ARG A O 1
ATOM 584 N N . ARG A 1 79 ? 10.162 9.362 -3.749 1.00 74.56 79 ARG A N 1
ATOM 585 C CA . ARG A 1 79 ? 8.941 10.160 -3.582 1.00 74.56 79 ARG A CA 1
ATOM 586 C C . ARG A 1 79 ? 7.847 9.693 -4.536 1.00 74.56 79 ARG A C 1
ATOM 588 O O . ARG A 1 79 ? 6.693 9.655 -4.126 1.00 74.56 79 ARG A O 1
ATOM 595 N N . ARG A 1 80 ? 8.207 9.265 -5.750 1.00 79.19 80 ARG A N 1
ATOM 596 C CA . ARG A 1 80 ? 7.282 8.818 -6.804 1.00 79.19 80 ARG A CA 1
ATOM 597 C C . ARG A 1 80 ? 7.137 7.301 -6.896 1.00 79.19 80 ARG A C 1
ATOM 599 O O . ARG A 1 80 ? 6.348 6.830 -7.696 1.00 79.19 80 ARG A O 1
ATOM 606 N N . ALA A 1 81 ? 7.815 6.534 -6.039 1.00 82.38 81 ALA A N 1
ATOM 607 C CA . ALA A 1 81 ? 7.716 5.070 -5.999 1.00 82.38 81 ALA A CA 1
ATOM 608 C C . ALA A 1 81 ? 6.260 4.547 -6.054 1.00 82.38 81 ALA A C 1
ATOM 610 O O . ALA A 1 81 ? 5.961 3.581 -6.744 1.00 82.38 81 ALA A O 1
ATOM 611 N N . HIS A 1 82 ? 5.335 5.234 -5.377 1.00 81.19 82 HIS A N 1
ATOM 612 C CA . HIS A 1 82 ? 3.915 4.879 -5.320 1.00 81.19 82 HIS A CA 1
ATOM 613 C C . HIS A 1 82 ? 3.157 5.017 -6.655 1.00 81.19 82 HIS A C 1
ATOM 615 O O . HIS A 1 82 ? 2.079 4.448 -6.777 1.00 81.19 82 HIS A O 1
ATOM 621 N N . THR A 1 83 ? 3.686 5.750 -7.643 1.00 84.81 83 THR A N 1
ATOM 622 C CA . THR A 1 83 ? 3.034 5.950 -8.950 1.00 84.81 83 THR A CA 1
ATOM 623 C C . THR A 1 83 ? 3.388 4.875 -9.974 1.00 84.81 83 THR A C 1
ATOM 625 O O . THR A 1 83 ? 2.813 4.868 -11.055 1.00 84.81 83 THR A O 1
ATOM 628 N N . PHE A 1 84 ? 4.353 4.000 -9.676 1.00 84.94 84 PHE A N 1
ATOM 629 C CA . PHE A 1 84 ? 4.787 2.937 -10.593 1.00 84.94 84 PHE A CA 1
ATOM 630 C C . PHE A 1 84 ? 4.006 1.632 -10.428 1.00 84.94 84 PHE A C 1
ATOM 632 O O . PHE A 1 84 ? 4.204 0.705 -11.206 1.00 84.94 84 PHE A O 1
ATOM 639 N N . TYR A 1 85 ? 3.132 1.552 -9.425 1.00 86.88 85 TYR A N 1
ATOM 640 C CA . TYR A 1 85 ? 2.388 0.344 -9.101 1.00 86.88 85 TYR A CA 1
ATOM 641 C C . TYR A 1 85 ? 0.886 0.613 -9.128 1.00 86.88 85 TYR A C 1
ATOM 643 O O . TYR A 1 85 ? 0.419 1.673 -8.705 1.00 86.88 85 TYR A O 1
ATOM 651 N N . ALA A 1 86 ? 0.144 -0.390 -9.580 1.00 87.19 86 ALA A N 1
ATOM 652 C CA . ALA A 1 86 ? -1.306 -0.447 -9.544 1.00 87.19 86 ALA A CA 1
ATOM 653 C C . ALA A 1 86 ? -1.736 -1.825 -9.027 1.00 87.19 86 ALA A C 1
ATOM 655 O O . ALA A 1 86 ? -1.043 -2.821 -9.245 1.00 87.19 86 ALA A O 1
ATOM 656 N N . CYS A 1 87 ? -2.872 -1.872 -8.339 1.00 87.31 87 CYS A N 1
ATOM 657 C CA . CYS A 1 87 ? -3.485 -3.094 -7.832 1.00 87.31 87 CYS A CA 1
ATOM 658 C C . CYS A 1 87 ? -4.904 -3.172 -8.387 1.00 87.31 87 CYS A C 1
ATOM 660 O O . CYS A 1 87 ? -5.657 -2.219 -8.220 1.00 87.31 87 CYS A O 1
ATOM 662 N N . ASN A 1 88 ? -5.257 -4.283 -9.045 1.00 84.19 88 ASN A N 1
ATOM 663 C CA . ASN A 1 88 ? -6.572 -4.464 -9.675 1.00 84.19 88 ASN A CA 1
ATOM 664 C C . ASN A 1 88 ? -6.955 -3.297 -10.613 1.00 84.19 88 ASN A C 1
ATOM 666 O O . ASN A 1 88 ? -8.036 -2.730 -10.499 1.00 84.19 88 ASN A O 1
ATOM 670 N N . ASP A 1 89 ? -6.015 -2.874 -11.465 1.00 85.25 89 ASP A N 1
ATOM 671 C CA . ASP A 1 89 ? -6.150 -1.731 -12.386 1.00 85.25 89 ASP A CA 1
ATOM 672 C C . ASP A 1 89 ? -6.447 -0.370 -11.723 1.00 85.25 89 ASP A C 1
ATOM 674 O O . ASP A 1 89 ? -6.774 0.610 -12.394 1.00 85.25 89 ASP A O 1
ATOM 678 N N . GLN A 1 90 ? -6.267 -0.269 -10.405 1.00 88.31 90 GLN A N 1
ATOM 679 C CA . GLN A 1 90 ? -6.442 0.956 -9.636 1.00 88.31 90 GLN A CA 1
ATOM 680 C C . GLN A 1 90 ? -5.117 1.442 -9.046 1.00 88.31 90 GLN A C 1
ATOM 682 O O . GLN A 1 90 ? -4.191 0.671 -8.779 1.00 88.31 90 GLN A O 1
ATOM 687 N N . ASN A 1 91 ? -5.030 2.749 -8.790 1.00 91.06 91 ASN A N 1
ATOM 688 C CA . ASN A 1 91 ? -3.916 3.297 -8.023 1.00 91.06 91 ASN A CA 1
ATOM 689 C C . ASN A 1 91 ? -3.945 2.770 -6.571 1.00 91.06 91 ASN A C 1
ATOM 691 O O . ASN A 1 91 ? -4.976 2.331 -6.057 1.00 91.06 91 ASN A O 1
ATOM 695 N N . LEU A 1 92 ? -2.800 2.847 -5.891 1.00 92.38 92 LEU A N 1
ATOM 696 C CA . LEU A 1 92 ? -2.636 2.236 -4.570 1.00 92.38 92 LEU A CA 1
ATOM 697 C C . LEU A 1 92 ? -3.559 2.814 -3.488 1.00 92.38 92 LEU A C 1
ATOM 699 O O . LEU A 1 92 ? -3.906 2.087 -2.561 1.00 92.38 92 LEU A O 1
ATOM 703 N N . ILE A 1 93 ? -3.924 4.102 -3.565 1.00 92.50 93 ILE A N 1
ATOM 704 C CA . ILE A 1 93 ? -4.767 4.729 -2.540 1.00 92.50 93 ILE A CA 1
ATOM 705 C C . ILE A 1 93 ? -6.236 4.344 -2.710 1.00 92.50 93 ILE A C 1
ATOM 707 O O . ILE A 1 93 ? -6.856 3.946 -1.731 1.00 92.50 93 ILE A O 1
ATOM 711 N N . THR A 1 94 ? -6.748 4.335 -3.942 1.00 91.44 94 THR A N 1
ATOM 712 C CA . THR A 1 94 ? -8.104 3.864 -4.254 1.00 91.44 94 THR A CA 1
ATOM 713 C C . THR A 1 94 ? -8.274 2.399 -3.860 1.00 91.44 94 THR A C 1
ATOM 715 O O . THR A 1 94 ? -9.232 2.057 -3.172 1.00 91.44 94 THR A O 1
ATOM 718 N N . PHE A 1 95 ? -7.294 1.549 -4.182 1.00 92.69 95 PHE A N 1
ATOM 719 C CA . PHE A 1 95 ? -7.337 0.146 -3.779 1.00 92.69 95 PHE A CA 1
ATOM 720 C C . PHE A 1 95 ? -7.283 -0.023 -2.250 1.00 92.69 95 PHE A C 1
ATOM 722 O O . PHE A 1 95 ? -7.992 -0.853 -1.686 1.00 92.69 95 PHE A O 1
ATOM 729 N N . ALA A 1 96 ? -6.471 0.775 -1.547 1.00 93.31 96 ALA A N 1
ATOM 730 C CA . ALA A 1 96 ? -6.401 0.737 -0.085 1.00 93.31 96 ALA A CA 1
ATOM 731 C C . ALA A 1 96 ? -7.712 1.172 0.589 1.00 93.31 96 ALA A C 1
ATOM 733 O O . ALA A 1 96 ? -8.069 0.616 1.629 1.00 93.31 96 ALA A O 1
ATOM 734 N N . GLU A 1 97 ? -8.421 2.141 0.010 1.00 92.94 97 GLU A N 1
ATOM 735 C CA . GLU A 1 97 ? -9.753 2.559 0.453 1.00 92.94 97 GLU A CA 1
ATOM 736 C C . GLU A 1 97 ? -10.792 1.454 0.213 1.00 92.94 97 GLU A C 1
ATOM 738 O O . GLU A 1 97 ? -11.541 1.128 1.133 1.00 92.94 97 GLU A O 1
ATOM 743 N N . GLU A 1 98 ? -10.784 0.823 -0.967 1.00 91.94 98 GLU A N 1
ATOM 744 C CA . GLU A 1 98 ? -11.697 -0.274 -1.325 1.00 91.94 98 GLU A CA 1
ATOM 745 C C . GLU A 1 98 ? -11.576 -1.468 -0.367 1.00 91.94 98 GLU A C 1
ATOM 747 O O . GLU A 1 98 ? -12.580 -2.002 0.105 1.00 91.94 98 GLU A O 1
ATOM 752 N N . VAL A 1 99 ? -10.345 -1.866 -0.029 1.00 90.50 99 VAL A N 1
ATOM 753 C CA . VAL A 1 99 ? -10.088 -2.981 0.902 1.00 90.50 99 VAL A CA 1
ATOM 754 C C . VAL A 1 99 ? -10.062 -2.543 2.373 1.00 90.50 99 VAL A C 1
ATOM 756 O O . VAL A 1 99 ? -9.631 -3.298 3.250 1.00 90.50 99 VAL A O 1
ATOM 759 N N . GLU A 1 100 ? -10.487 -1.312 2.667 1.00 92.38 100 GLU A N 1
ATOM 760 C CA . GLU A 1 100 ? -10.583 -0.734 4.012 1.00 92.38 100 GLU A CA 1
ATOM 761 C C . GLU A 1 100 ? -9.258 -0.797 4.812 1.00 92.38 100 GLU A C 1
ATOM 763 O O . GLU A 1 100 ? -9.248 -0.991 6.032 1.00 92.38 100 GLU A O 1
ATOM 768 N N . ALA A 1 101 ? -8.103 -0.680 4.150 1.00 92.12 101 ALA A N 1
ATOM 769 C CA . ALA A 1 101 ? -6.770 -0.737 4.760 1.00 92.12 101 ALA A CA 1
ATOM 770 C C . ALA A 1 101 ? -6.387 0.599 5.421 1.00 92.12 101 ALA A C 1
ATOM 772 O O . ALA A 1 101 ? -5.581 1.375 4.907 1.00 92.12 101 ALA A O 1
ATOM 773 N N . LYS A 1 102 ? -6.992 0.887 6.580 1.00 93.06 102 LYS A N 1
ATOM 774 C CA . LYS A 1 102 ? -6.920 2.195 7.259 1.00 93.06 102 LYS A CA 1
ATOM 775 C C . LYS A 1 102 ? -5.492 2.679 7.536 1.00 93.06 102 LYS A C 1
ATOM 777 O O . LYS A 1 102 ? -5.207 3.865 7.358 1.00 93.06 102 LYS A O 1
ATOM 782 N N . LYS A 1 103 ? -4.580 1.802 7.975 1.00 93.00 103 LYS A N 1
ATOM 783 C CA . LYS A 1 103 ? -3.186 2.188 8.275 1.00 93.00 103 LYS A CA 1
ATOM 784 C C . LYS A 1 103 ? -2.422 2.509 6.999 1.00 93.00 103 LYS A C 1
ATOM 786 O O . LYS A 1 103 ? -1.607 3.430 6.977 1.00 93.00 103 LYS A O 1
ATOM 791 N N . VAL A 1 104 ? -2.673 1.743 5.945 1.00 94.25 104 VAL A N 1
ATOM 792 C CA . VAL A 1 104 ? -2.073 1.959 4.631 1.00 94.25 104 VAL A CA 1
ATOM 793 C C . VAL A 1 104 ? -2.616 3.223 3.970 1.00 94.25 104 VAL A C 1
ATOM 795 O O . VAL A 1 104 ? -1.812 3.992 3.447 1.00 94.25 104 VAL A O 1
ATOM 798 N N . VAL A 1 105 ? -3.921 3.496 4.063 1.00 93.12 105 VAL A N 1
ATOM 799 C CA . VAL A 1 105 ? -4.513 4.770 3.623 1.00 93.12 105 VAL A CA 1
ATOM 800 C C . VAL A 1 105 ? -3.793 5.927 4.311 1.00 93.12 105 VAL A 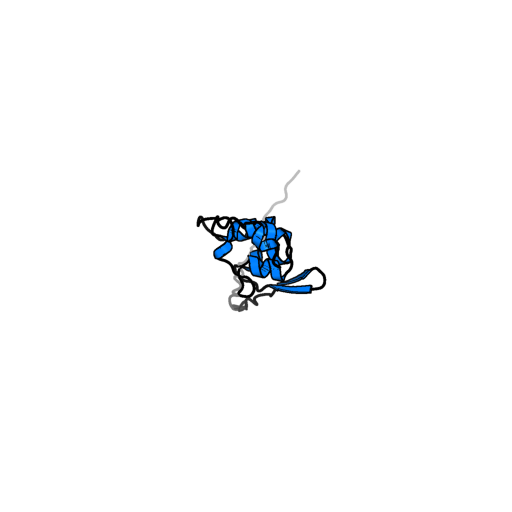C 1
ATOM 802 O O . VAL A 1 105 ? -3.201 6.754 3.627 1.00 93.12 105 VAL A O 1
ATOM 805 N N . GLY A 1 106 ? -3.689 5.919 5.646 1.00 90.94 106 GLY A N 1
ATOM 806 C CA . GLY A 1 106 ? -2.968 6.966 6.384 1.00 90.94 106 GLY A CA 1
ATOM 807 C C . GLY A 1 106 ? -1.496 7.136 5.969 1.00 90.94 106 GLY A C 1
ATOM 808 O O . GLY A 1 106 ? -0.960 8.242 6.015 1.00 90.94 106 GLY A O 1
ATOM 809 N N . TYR A 1 107 ? -0.839 6.066 5.516 1.00 91.75 107 TYR A N 1
ATOM 810 C CA . TYR A 1 107 ? 0.520 6.118 4.972 1.00 91.75 107 TYR A CA 1
ATOM 811 C C . TYR A 1 107 ? 0.587 6.688 3.541 1.00 91.75 107 TYR A C 1
ATOM 813 O O . TYR A 1 107 ? 1.551 7.382 3.200 1.00 91.75 107 TYR A O 1
ATOM 821 N N . LEU A 1 108 ? -0.406 6.392 2.696 1.00 90.81 108 LEU A N 1
ATOM 822 C CA . LEU A 1 108 ? -0.458 6.799 1.288 1.00 90.81 108 LEU A CA 1
ATOM 823 C C . LEU A 1 108 ? -1.038 8.205 1.086 1.00 90.81 108 LEU A C 1
ATOM 825 O O . LEU A 1 108 ? -0.539 8.927 0.225 1.00 90.81 108 LEU A O 1
ATOM 829 N N . THR A 1 109 ? -2.016 8.634 1.888 1.00 90.19 109 THR A N 1
ATOM 830 C CA . THR A 1 109 ? -2.660 9.959 1.806 1.00 90.19 109 THR A CA 1
ATOM 831 C C . THR A 1 109 ? -1.653 11.110 1.684 1.00 90.19 109 THR A C 1
ATOM 833 O O . THR A 1 109 ? -1.733 11.854 0.706 1.00 90.19 109 THR A O 1
ATOM 836 N N . PRO A 1 110 ? -0.644 11.263 2.566 1.00 86.69 110 PRO A N 1
ATOM 837 C CA . PRO A 1 110 ? 0.316 12.361 2.438 1.00 86.69 110 PRO A CA 1
ATOM 838 C C . PRO A 1 110 ? 1.241 12.238 1.215 1.00 86.69 110 PRO A C 1
ATOM 840 O O . PRO A 1 110 ? 1.896 13.210 0.853 1.00 86.69 110 PRO A O 1
ATOM 843 N N . LYS A 1 111 ? 1.332 11.069 0.570 1.00 85.44 111 LYS A N 1
ATOM 844 C CA . LYS A 1 111 ? 2.153 10.860 -0.636 1.00 85.44 111 LYS A CA 1
ATOM 845 C C . LYS A 1 111 ? 1.410 11.233 -1.917 1.00 85.44 111 LYS A C 1
ATOM 847 O O . LYS A 1 111 ? 2.037 11.789 -2.812 1.00 85.44 111 LYS A O 1
ATOM 852 N N . PHE A 1 112 ? 0.107 10.958 -1.978 1.00 82.50 112 PHE A N 1
ATOM 853 C CA . PHE A 1 112 ? -0.756 11.324 -3.106 1.00 82.50 112 PHE A CA 1
ATOM 854 C C . PHE A 1 112 ? -1.242 12.779 -3.018 1.00 82.50 112 PHE A C 1
ATOM 856 O O . PHE A 1 112 ? -1.266 13.478 -4.027 1.00 82.50 112 PHE A O 1
ATOM 863 N N . TYR A 1 113 ? -1.560 13.258 -1.811 1.00 80.44 113 TYR A N 1
ATOM 864 C CA . TYR A 1 113 ? -2.174 14.573 -1.586 1.00 80.44 113 TYR A CA 1
ATOM 865 C C . TYR A 1 113 ? -1.257 15.573 -0.875 1.00 80.44 113 TYR A C 1
ATOM 867 O O . TYR A 1 113 ? -1.687 16.673 -0.560 1.00 80.44 113 TYR A O 1
ATOM 875 N N . GLY A 1 114 ? 0.019 15.251 -0.638 1.00 61.78 114 GLY A N 1
ATOM 876 C CA . GLY A 1 114 ? 0.948 16.089 0.142 1.00 61.78 114 GLY A CA 1
ATOM 877 C C . GLY A 1 114 ? 1.185 17.519 -0.369 1.00 61.78 114 GLY A C 1
ATOM 878 O O . GLY A 1 114 ? 1.746 18.329 0.363 1.00 61.78 114 GLY A O 1
ATOM 879 N N . ASN A 1 115 ? 0.735 17.848 -1.586 1.00 49.91 115 ASN A N 1
ATOM 880 C CA . ASN A 1 115 ? 0.759 19.208 -2.141 1.00 49.91 115 ASN A CA 1
ATOM 881 C C . ASN A 1 115 ? -0.620 19.897 -2.148 1.00 49.91 115 ASN A C 1
ATOM 883 O O . ASN A 1 115 ? -0.695 21.101 -2.383 1.00 49.91 115 ASN A O 1
ATOM 887 N N . GLN A 1 116 ? -1.703 19.166 -1.887 1.00 46.41 116 GLN A N 1
ATOM 888 C CA . GLN A 1 116 ? -3.026 19.725 -1.645 1.00 46.41 116 GLN A CA 1
ATOM 889 C C . GLN A 1 116 ? -3.196 19.830 -0.134 1.00 46.41 116 GLN A C 1
ATOM 891 O O . GLN A 1 116 ? -3.409 18.845 0.568 1.00 46.41 116 GLN A O 1
ATOM 896 N N . ARG A 1 117 ? -3.088 21.052 0.391 1.00 41.91 117 ARG A N 1
ATOM 897 C CA . ARG A 1 117 ? -3.688 21.363 1.687 1.00 41.91 117 ARG A CA 1
ATOM 898 C C . ARG A 1 117 ? -5.171 21.023 1.556 1.00 41.91 117 ARG A C 1
ATOM 900 O O . ARG A 1 117 ? -5.904 21.815 0.978 1.00 41.91 117 ARG A O 1
ATOM 907 N N . ILE A 1 118 ? -5.585 19.851 2.035 1.00 48.06 118 ILE A N 1
ATOM 908 C CA . ILE A 1 118 ? -6.997 19.548 2.249 1.00 48.06 118 ILE A CA 1
ATOM 909 C C . ILE A 1 118 ? -7.445 20.565 3.293 1.00 48.06 118 ILE A C 1
ATOM 911 O O . ILE A 1 118 ? -7.127 20.438 4.478 1.00 48.06 118 ILE A O 1
ATOM 915 N N . THR A 1 119 ? -8.065 21.653 2.838 1.00 43.88 119 THR A N 1
ATOM 916 C CA . THR A 1 119 ? -8.768 22.552 3.737 1.00 43.88 119 THR A CA 1
ATOM 917 C C . THR A 1 119 ? -9.914 21.741 4.320 1.00 43.88 119 THR A C 1
ATOM 919 O O . THR A 1 119 ? -10.570 20.954 3.641 1.00 43.88 119 THR A O 1
ATOM 922 N N . THR A 1 120 ? -10.119 21.888 5.620 1.00 53.25 120 THR A N 1
ATOM 923 C CA . THR A 1 120 ? -11.105 21.168 6.436 1.00 53.25 120 THR A CA 1
ATOM 924 C C . THR A 1 120 ? -12.551 21.237 5.919 1.00 53.25 120 THR A C 1
ATOM 926 O O . THR A 1 120 ? -13.418 20.565 6.465 1.00 53.25 120 THR A O 1
ATOM 929 N N . GLU A 1 121 ? -12.816 22.008 4.866 1.00 48.69 121 GLU A N 1
ATOM 930 C CA . GLU A 1 121 ? -14.112 22.150 4.203 1.00 48.69 121 GLU A CA 1
ATOM 931 C C . GLU A 1 121 ? -14.520 20.916 3.376 1.00 48.69 121 GLU A C 1
ATOM 933 O O . GLU A 1 121 ? -15.713 20.656 3.254 1.00 48.69 121 GLU A O 1
ATOM 938 N N . GLU A 1 122 ? -13.583 20.099 2.873 1.00 45.84 122 GLU A N 1
ATOM 939 C CA . GLU A 1 122 ? -13.936 18.931 2.035 1.00 45.84 122 GLU A CA 1
ATOM 940 C C . GLU A 1 122 ? -14.325 17.677 2.845 1.00 45.84 122 GLU A C 1
ATOM 942 O O . GLU A 1 122 ? -14.986 16.777 2.336 1.00 45.84 122 GLU A O 1
ATOM 947 N N . VAL A 1 123 ? -13.988 17.629 4.140 1.00 53.09 123 VAL A N 1
ATOM 948 C CA . VAL A 1 123 ? -14.346 16.503 5.029 1.00 53.09 123 VAL A CA 1
ATOM 949 C C . VAL A 1 123 ? -15.763 16.655 5.605 1.00 53.09 123 VAL A C 1
ATOM 951 O O . VAL A 1 123 ? -16.338 15.685 6.083 1.00 53.09 123 VAL A O 1
ATOM 954 N N . ALA A 1 124 ? -16.356 17.851 5.537 1.00 45.19 124 ALA A N 1
ATOM 955 C CA . ALA A 1 124 ? -17.693 18.126 6.072 1.00 45.19 124 ALA A CA 1
ATOM 956 C C . ALA A 1 124 ? -18.841 17.907 5.062 1.00 45.19 124 ALA A C 1
ATOM 958 O O . ALA A 1 124 ? -20.003 18.041 5.440 1.00 45.19 124 ALA A O 1
ATOM 959 N N . SER A 1 125 ? -18.542 17.595 3.794 1.00 48.09 125 SER A N 1
ATOM 960 C CA . SER A 1 125 ? -19.546 17.446 2.725 1.00 48.09 125 SER A CA 1
ATOM 961 C C . SER A 1 125 ? -19.786 16.003 2.257 1.00 48.09 125 SER A C 1
ATOM 963 O O . SER A 1 125 ? -20.515 15.803 1.283 1.00 48.09 125 SER A O 1
ATOM 965 N N . ARG A 1 126 ? -19.211 15.003 2.940 1.00 43.69 126 ARG A N 1
ATOM 966 C CA . ARG A 1 126 ? -19.468 13.573 2.700 1.00 43.69 126 ARG A CA 1
ATOM 967 C C . ARG A 1 126 ? -20.129 12.906 3.896 1.00 43.69 126 ARG A C 1
ATOM 969 O O . ARG A 1 126 ? -19.677 13.167 5.030 1.00 43.69 126 ARG A O 1
#

Organism: NCBI:txid1510459

Secondary structure (DSSP, 8-state):
--------------------------------PEEEEETTEEEEE--STTHHHHHHHHTT-HHHHHHHHHSS--SS-TTTGGGS-EETTEEHHHHHHHTT-HHHHHHHHHHHSTTS---TTSSS--

pLDDT: mean 72.16, std 19.11, range [34.41, 95.38]

InterPro domains:
  IPR022193 Protein of unknown function DUF3718 [PF12514] (53-114)

Sequence (126 aa):
MNTISSKTASFRLAATLFAGVVLSAGAMFASADTRIERDGKVYVVVDNDASSVCKAIVRDQPNQLRNALYQGVAPIDRRRAHTFYACNDQNLITFAEEVEAKKVVGYLTPKFYGNQRITTEEVASR

Radius of gyration: 28.39 Å; chains: 1; bounding box: 73×77×41 Å

Foldseek 3Di:
DDDDDDDDDDDDDDPDDDDDDPPPPPPPPPQDFDWDDDPNDIDTFTPDLCRQLLVCLLVLHQVSNLVSLVVPPDPPDSLCSQVVDDTPNHRSLVSSVVSVSPNNNVNCVCSVCVVPPPDPVVVVPD